Protein AF-A0A660QS57-F1 (afdb_monomer)

Seco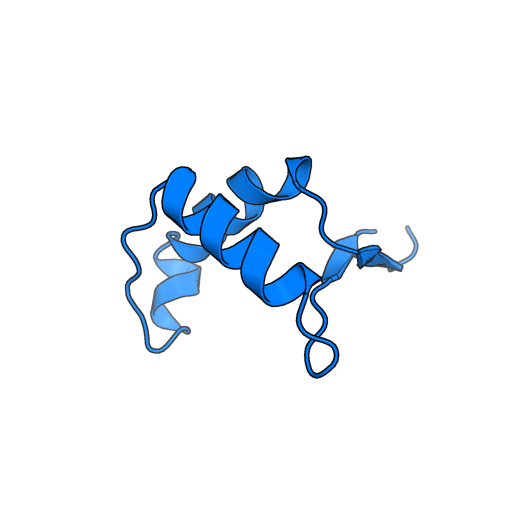ndary structure (DSSP, 8-state):
---EEEEP-GGGHHHHHHHHH-HHHHTTSS------HHHHHHHHHHHHT-SS---EEEE-

Solvent-accessible surface area (backbone atoms only — not comparable to full-atom values): 3808 Å² total; per-residue (Å²): 129,59,81,45,77,42,74,70,50,79,88,47,45,65,61,51,52,53,50,53,56,33,67,88,45,24,78,76,40,103,50,86,58,89,77,49,73,67,55,51,52,54,50,50,55,53,53,72,72,35,89,90,59,86,66,69,42,84,47,94

Sequence (60 aa):
MKLSLKRITENDLELIMNWRMLPEVTKYMYTDPNLTMEDQIKWFKKISSDSTTSYWLIVF

Radius of gyration: 12.51 Å; Cα contacts (8 Å, |Δi|>4): 49; chains: 1; bounding box: 22×28×33 Å

Nearest PDB structures (foldseek):
  8fv0-assembly1_C  TM=9.068E-01  e=5.175E-02  Staphylococcus aureus
  6vfn-assembly1_A  TM=9.032E-01  e=9.061E-02  Bacillus thuringiensis
  3wr7-assembly1_A-3  TM=8.922E-01  e=1.702E-01  Escherichia coli LY180
  3exn-assembly1_A  TM=7.037E-01  e=1.479E-01  Thermus thermophilus HB8
  1z4e-assembly1_B  TM=6.484E-01  e=1.587E-01  Halalkalibacterium halodurans C-125

Foldseek 3Di:
DDKDKAFDDLVCLVVVVVQCQDPVNVVVPPDNDPDDNVNSVVVVVVQVPDPVDGDIDIDD

Mean predicted aligned error: 3.92 Å

Structure (mmCIF, N/CA/C/O backbone):
data_AF-A0A660QS57-F1
#
_entry.id   AF-A0A660QS57-F1
#
loop_
_atom_site.group_PDB
_atom_site.id
_atom_site.type_symbol
_atom_site.label_atom_id
_atom_site.label_alt_id
_atom_site.label_comp_id
_atom_site.label_asym_id
_atom_site.label_entity_id
_atom_site.label_seq_id
_atom_site.pdbx_PDB_ins_code
_atom_site.Cartn_x
_atom_site.Cartn_y
_atom_site.Cartn_z
_atom_site.occupancy
_atom_site.B_iso_or_equiv
_atom_site.auth_seq_id
_atom_site.auth_comp_id
_atom_site.auth_asym_id
_atom_site.auth_atom_id
_atom_site.pdbx_PDB_model_num
ATOM 1 N N . MET A 1 1 ? 0.984 3.931 -24.783 1.00 69.81 1 MET A N 1
ATOM 2 C CA . MET A 1 1 ? 0.929 3.8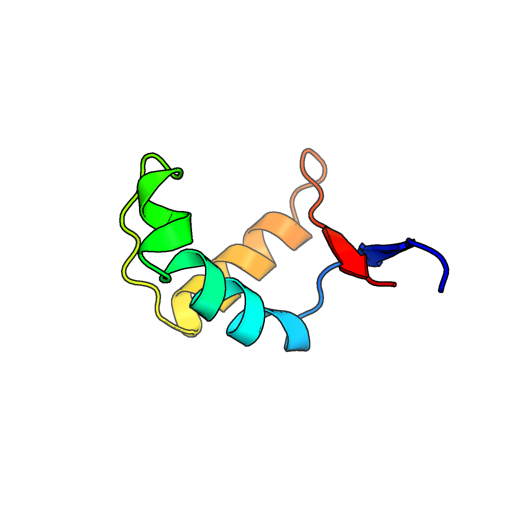86 -23.306 1.00 69.81 1 MET A CA 1
ATOM 3 C C . MET A 1 1 ? 2.301 4.211 -22.763 1.00 69.81 1 MET A C 1
ATOM 5 O O . MET A 1 1 ? 3.281 3.744 -23.337 1.00 69.81 1 MET A O 1
ATOM 9 N N . LYS A 1 2 ? 2.377 5.053 -21.731 1.00 89.69 2 LYS A N 1
ATOM 10 C CA . LYS A 1 2 ? 3.638 5.477 -21.115 1.00 89.69 2 LYS A CA 1
ATOM 11 C C . LYS A 1 2 ? 3.540 5.163 -19.631 1.00 89.69 2 LYS A C 1
ATOM 13 O O . LYS A 1 2 ? 2.710 5.729 -18.933 1.00 89.69 2 LYS A O 1
ATOM 18 N N . LEU A 1 3 ? 4.429 4.294 -19.164 1.00 95.25 3 LEU A N 1
ATOM 19 C CA . LEU A 1 3 ? 4.535 3.966 -17.751 1.00 95.25 3 LEU A CA 1
ATOM 20 C C . LEU A 1 3 ? 4.803 5.233 -16.922 1.00 95.25 3 LEU A C 1
ATOM 22 O O . LEU A 1 3 ? 5.667 6.045 -17.268 1.00 95.25 3 LEU A O 1
ATOM 26 N N . SER A 1 4 ? 4.062 5.393 -15.829 1.00 95.25 4 SER A N 1
ATOM 27 C CA . SER A 1 4 ? 4.218 6.486 -14.872 1.00 95.25 4 SER A CA 1
ATOM 28 C C . SER A 1 4 ? 3.941 6.027 -13.438 1.00 95.25 4 SER A C 1
ATOM 30 O O . SER A 1 4 ? 3.321 4.990 -13.201 1.00 95.25 4 SER A O 1
ATOM 32 N N . LEU A 1 5 ? 4.451 6.800 -12.478 1.00 96.12 5 LEU A N 1
ATOM 33 C CA . LEU A 1 5 ? 4.274 6.563 -11.049 1.00 96.12 5 LEU A CA 1
ATOM 34 C C . LEU A 1 5 ? 3.347 7.634 -10.476 1.00 96.12 5 LEU A C 1
ATOM 36 O O . LEU A 1 5 ? 3.673 8.821 -10.493 1.00 96.12 5 LEU A O 1
ATOM 40 N N . LYS A 1 6 ? 2.197 7.214 -9.953 1.00 95.25 6 LYS A N 1
ATOM 41 C CA . LYS A 1 6 ? 1.214 8.084 -9.297 1.00 95.25 6 LYS A CA 1
ATOM 42 C C . LYS A 1 6 ? 1.353 7.938 -7.782 1.00 95.25 6 LYS A C 1
ATOM 44 O O . LYS A 1 6 ? 1.432 6.816 -7.286 1.00 95.25 6 LYS A O 1
ATOM 49 N N . ARG A 1 7 ? 1.363 9.045 -7.027 1.00 94.75 7 ARG A N 1
ATOM 50 C CA . ARG A 1 7 ? 1.242 8.965 -5.559 1.00 94.75 7 ARG A CA 1
ATOM 51 C C . ARG A 1 7 ? -0.100 8.341 -5.189 1.00 94.75 7 ARG A C 1
ATOM 53 O O . ARG A 1 7 ? -1.120 8.651 -5.802 1.00 94.75 7 ARG A O 1
ATOM 60 N N . ILE A 1 8 ? -0.077 7.487 -4.177 1.00 95.06 8 ILE A N 1
ATOM 61 C CA . ILE A 1 8 ? -1.285 6.870 -3.632 1.00 95.06 8 ILE A CA 1
ATOM 62 C C . ILE A 1 8 ? -2.152 7.945 -2.975 1.00 95.06 8 ILE A C 1
ATOM 64 O O . ILE A 1 8 ? -1.642 8.835 -2.294 1.00 95.06 8 ILE A O 1
ATOM 68 N N . THR A 1 9 ? -3.459 7.844 -3.178 1.00 94.25 9 THR A N 1
ATOM 69 C CA . THR A 1 9 ? -4.480 8.702 -2.569 1.00 94.25 9 THR A CA 1
ATOM 70 C C . THR A 1 9 ? -5.478 7.865 -1.771 1.00 94.25 9 THR A C 1
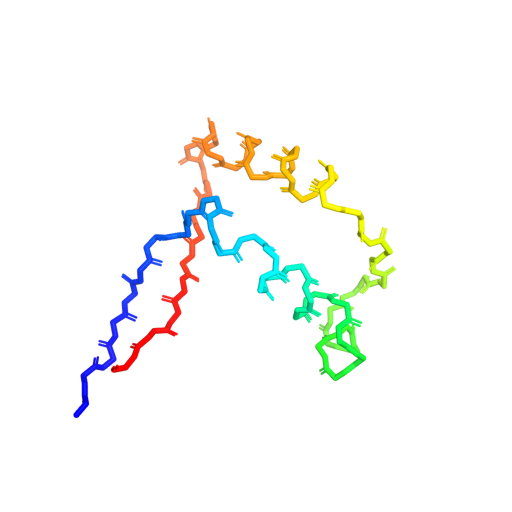ATOM 72 O O . THR A 1 9 ? -5.492 6.641 -1.884 1.00 94.25 9 THR A O 1
ATOM 75 N N . GLU A 1 10 ? -6.346 8.508 -0.985 1.00 93.50 10 GLU A N 1
ATOM 76 C CA . GLU A 1 10 ? -7.378 7.806 -0.204 1.00 93.50 10 GLU A CA 1
ATOM 77 C C . GLU A 1 10 ? -8.304 6.942 -1.078 1.00 93.50 10 GLU A C 1
ATOM 79 O O . GLU A 1 10 ? -8.668 5.834 -0.691 1.00 93.50 10 GLU A O 1
ATOM 84 N N . ASN A 1 11 ? -8.599 7.392 -2.301 1.00 94.94 11 ASN A N 1
ATOM 85 C CA . ASN A 1 11 ? -9.431 6.654 -3.259 1.00 94.94 11 ASN A CA 1
ATOM 86 C C . ASN A 1 11 ? -8.778 5.356 -3.756 1.00 94.94 11 ASN A C 1
ATOM 88 O O . ASN A 1 11 ? -9.462 4.479 -4.271 1.00 94.94 11 ASN A O 1
ATOM 92 N N . ASP A 1 12 ? -7.458 5.227 -3.623 1.00 95.31 12 ASP A N 1
ATOM 93 C CA . ASP A 1 12 ? -6.724 4.041 -4.056 1.00 95.31 12 ASP A CA 1
ATOM 94 C C . ASP A 1 12 ? -6.654 2.970 -2.942 1.00 95.31 12 ASP A C 1
ATOM 96 O O . ASP A 1 12 ? -6.185 1.855 -3.173 1.00 95.31 12 ASP A O 1
ATOM 100 N N . LEU A 1 13 ? -7.096 3.288 -1.718 1.00 94.12 13 LEU A N 1
ATOM 101 C CA . LEU A 1 13 ? -6.898 2.429 -0.548 1.00 94.12 13 LEU A CA 1
ATOM 102 C C . LEU A 1 13 ? -7.638 1.102 -0.631 1.00 94.12 13 LEU A C 1
ATOM 104 O O . LEU A 1 13 ? -7.052 0.086 -0.265 1.00 94.12 13 LEU A O 1
ATOM 108 N N . GLU A 1 14 ? -8.874 1.104 -1.127 1.00 94.00 14 GLU A N 1
ATOM 109 C CA . GLU A 1 14 ? -9.660 -0.120 -1.306 1.00 94.00 14 GLU A CA 1
ATOM 110 C C . GLU A 1 14 ? -8.988 -1.060 -2.316 1.00 94.00 14 GLU A C 1
ATOM 112 O O . GLU A 1 14 ? -8.812 -2.247 -2.045 1.00 94.00 14 GLU A O 1
ATOM 117 N N . LEU A 1 15 ? -8.513 -0.515 -3.442 1.00 94.44 15 LEU A N 1
ATOM 118 C CA . LEU A 1 15 ? -7.768 -1.270 -4.451 1.00 94.44 15 LEU A CA 1
ATOM 119 C C . LEU A 1 15 ? -6.516 -1.924 -3.846 1.00 94.44 15 LEU A C 1
ATOM 121 O O . LEU A 1 15 ? -6.290 -3.121 -4.019 1.00 94.44 15 LEU A O 1
ATOM 125 N N . ILE A 1 16 ? -5.724 -1.149 -3.100 1.00 93.69 16 ILE A N 1
ATOM 126 C CA . ILE A 1 16 ? -4.499 -1.636 -2.452 1.00 93.69 16 ILE A CA 1
ATOM 127 C C . ILE A 1 16 ? -4.821 -2.683 -1.383 1.00 93.69 16 ILE A C 1
ATOM 129 O O . ILE A 1 16 ? -4.103 -3.674 -1.269 1.00 93.69 16 ILE A O 1
ATOM 133 N N . MET A 1 17 ? -5.872 -2.470 -0.590 1.00 92.50 17 MET A N 1
ATOM 134 C CA . MET A 1 17 ? -6.310 -3.412 0.439 1.00 92.50 17 MET A CA 1
ATOM 135 C C . MET A 1 17 ? -6.657 -4.759 -0.189 1.00 92.50 17 MET A C 1
ATOM 137 O O . MET A 1 17 ? -6.127 -5.779 0.242 1.00 92.50 17 MET A O 1
ATOM 141 N N . ASN A 1 18 ? -7.461 -4.747 -1.255 1.00 92.62 18 ASN A N 1
ATOM 142 C CA . ASN A 1 18 ? -7.832 -5.956 -1.980 1.00 92.62 18 ASN A CA 1
ATOM 143 C C . ASN A 1 18 ? -6.592 -6.687 -2.503 1.00 92.62 18 ASN A C 1
ATOM 145 O O . ASN A 1 18 ? -6.447 -7.877 -2.244 1.00 92.62 18 ASN A O 1
ATOM 149 N N . TRP A 1 19 ? -5.640 -5.985 -3.130 1.00 92.44 19 TRP A N 1
ATOM 150 C CA . TRP A 1 19 ? -4.382 -6.601 -3.572 1.00 92.44 19 TRP A CA 1
ATOM 151 C C . TRP A 1 19 ? -3.578 -7.226 -2.435 1.00 92.44 19 TRP A C 1
ATOM 153 O O . TRP A 1 19 ? -3.041 -8.316 -2.595 1.00 92.44 19 TRP A O 1
ATOM 1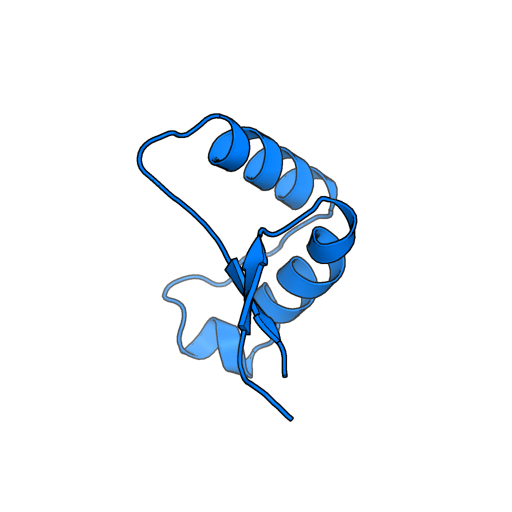63 N N . ARG A 1 20 ? -3.499 -6.562 -1.279 1.00 89.62 20 ARG A N 1
ATOM 164 C CA . ARG A 1 20 ? -2.756 -7.061 -0.113 1.00 89.62 20 ARG A CA 1
ATOM 165 C C . ARG A 1 20 ? -3.388 -8.293 0.533 1.00 89.62 20 ARG A C 1
ATOM 167 O O . ARG A 1 20 ? -2.709 -8.919 1.336 1.00 89.62 20 ARG A O 1
ATOM 174 N N . MET A 1 21 ? -4.635 -8.618 0.198 1.00 90.00 21 MET A N 1
ATOM 175 C CA . MET A 1 21 ? -5.346 -9.812 0.668 1.00 90.00 21 MET A CA 1
ATOM 176 C C . MET A 1 21 ? -5.423 -10.921 -0.392 1.00 90.00 21 MET A C 1
ATOM 178 O O . MET A 1 21 ? -5.864 -12.025 -0.086 1.00 90.00 21 MET A O 1
ATOM 182 N N . LEU A 1 22 ? -5.005 -10.657 -1.637 1.00 91.38 22 LEU A N 1
ATOM 183 C CA . LEU A 1 22 ? -5.007 -11.670 -2.692 1.00 91.38 22 LEU A CA 1
ATOM 184 C C . LEU A 1 22 ? -3.986 -12.776 -2.373 1.00 91.38 22 LEU A C 1
ATOM 186 O O . LEU A 1 22 ? -2.809 -12.452 -2.185 1.00 91.38 22 LEU A O 1
ATOM 190 N N . PRO A 1 23 ? -4.371 -14.068 -2.374 1.00 90.06 23 PRO A N 1
ATOM 191 C CA . PRO A 1 23 ? -3.462 -15.180 -2.078 1.00 90.06 23 PRO A CA 1
ATOM 192 C C . PRO A 1 23 ? -2.213 -15.210 -2.966 1.00 90.06 23 PRO A C 1
ATOM 194 O O . PRO A 1 23 ? -1.117 -15.564 -2.530 1.00 90.06 23 PRO A O 1
ATOM 197 N N . GLU A 1 24 ? -2.350 -14.820 -4.233 1.00 91.44 24 GLU A N 1
ATOM 198 C CA . GLU A 1 24 ? -1.242 -14.733 -5.177 1.00 91.44 24 GLU A CA 1
ATOM 199 C C . GLU A 1 24 ? -0.248 -13.612 -4.862 1.00 91.44 24 GLU A C 1
ATOM 201 O O . GLU A 1 24 ? 0.889 -13.685 -5.325 1.00 91.44 24 GLU A O 1
ATOM 206 N N . VAL A 1 25 ? -0.651 -12.618 -4.068 1.00 89.44 25 VAL A N 1
ATOM 207 C CA . VAL A 1 25 ? 0.215 -11.556 -3.550 1.00 89.44 25 VAL A CA 1
ATOM 208 C C . VAL A 1 25 ? 0.745 -11.952 -2.175 1.00 89.44 25 VAL A C 1
ATOM 210 O O . VAL A 1 25 ? 1.958 -11.935 -1.972 1.00 89.44 25 VAL A O 1
ATOM 213 N N . THR A 1 26 ? -0.127 -12.364 -1.248 1.00 88.38 26 THR A N 1
ATOM 214 C CA . THR A 1 26 ? 0.261 -12.711 0.128 1.00 88.38 26 THR A CA 1
ATOM 215 C C . THR A 1 26 ? 1.234 -13.874 0.178 1.00 88.38 26 THR A C 1
ATOM 217 O O . THR A 1 26 ? 2.129 -13.845 1.002 1.00 88.38 26 TH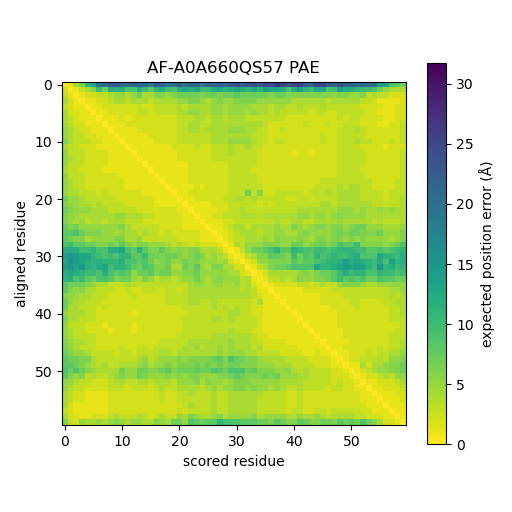R A O 1
ATOM 220 N N . LYS A 1 27 ? 1.197 -14.834 -0.754 1.00 89.19 27 LYS A N 1
ATOM 221 C CA . LYS A 1 27 ? 2.214 -15.905 -0.813 1.00 89.19 27 LYS A CA 1
ATOM 222 C C . LYS A 1 27 ? 3.654 -15.403 -1.004 1.00 89.19 27 LYS A C 1
ATOM 224 O O . LYS A 1 27 ? 4.595 -16.128 -0.696 1.00 89.19 27 LYS A O 1
ATOM 229 N N . TYR A 1 28 ? 3.828 -14.199 -1.555 1.00 89.31 28 TYR A N 1
ATOM 230 C CA . TYR A 1 28 ? 5.133 -13.549 -1.716 1.00 89.31 28 TYR A CA 1
ATOM 231 C C . TYR A 1 28 ? 5.416 -12.510 -0.629 1.00 89.31 28 TYR A C 1
ATOM 233 O O . TYR A 1 28 ? 6.547 -12.044 -0.502 1.00 89.31 28 TYR A O 1
ATOM 241 N N . MET A 1 29 ? 4.404 -12.142 0.152 1.00 82.06 29 MET A N 1
ATOM 242 C CA . MET A 1 29 ? 4.545 -11.247 1.286 1.00 82.06 29 MET A CA 1
ATOM 243 C C . MET A 1 29 ? 4.702 -12.117 2.532 1.00 82.06 29 MET A C 1
ATOM 245 O O . MET A 1 29 ? 3.943 -13.045 2.754 1.00 82.06 29 MET A O 1
ATOM 249 N N . TYR A 1 30 ? 5.667 -11.840 3.400 1.00 79.88 30 TYR A N 1
ATOM 250 C CA . TYR A 1 30 ? 5.865 -12.611 4.642 1.00 79.88 30 TYR A CA 1
ATOM 251 C C . TYR A 1 30 ? 4.725 -12.431 5.678 1.00 79.88 30 TYR A C 1
ATOM 253 O O . TYR A 1 30 ? 4.936 -12.577 6.879 1.00 79.88 30 TYR A O 1
ATOM 261 N N . THR A 1 31 ? 3.532 -12.040 5.232 1.00 78.88 31 THR A N 1
ATOM 262 C CA . THR A 1 31 ? 2.381 -11.618 6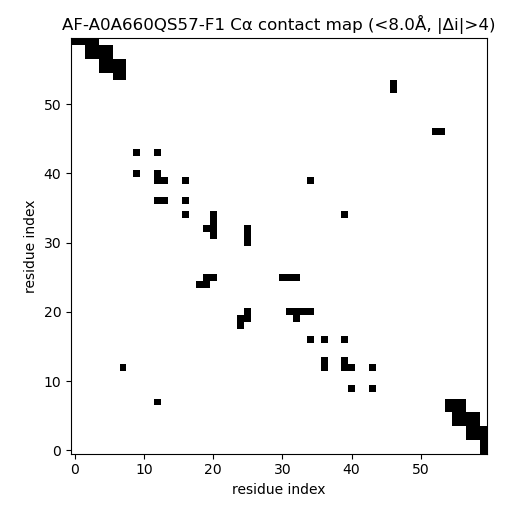.022 1.00 78.88 31 THR A CA 1
ATOM 263 C C . THR A 1 31 ? 1.102 -12.112 5.364 1.00 78.88 31 THR A C 1
ATOM 265 O O . THR A 1 31 ? 0.955 -11.960 4.152 1.00 78.88 31 THR A O 1
ATOM 268 N N . ASP A 1 32 ? 0.151 -12.569 6.177 1.00 75.81 32 ASP A N 1
ATOM 269 C CA . ASP A 1 32 ? -1.216 -12.878 5.751 1.00 75.81 32 ASP A CA 1
ATOM 270 C C . ASP A 1 32 ? -2.188 -11.901 6.438 1.00 75.81 32 ASP A C 1
ATOM 272 O O . ASP A 1 32 ? -2.674 -12.160 7.543 1.00 75.81 32 ASP A O 1
ATOM 276 N N . PRO A 1 33 ? -2.333 -10.676 5.901 1.00 76.56 33 PRO A N 1
ATOM 277 C CA . PRO A 1 33 ? -3.007 -9.611 6.617 1.00 76.56 33 PRO A CA 1
ATOM 278 C C . PRO A 1 33 ? -4.525 -9.708 6.418 1.00 76.56 33 PRO A C 1
ATOM 280 O O . PRO A 1 33 ? -5.023 -9.613 5.301 1.00 76.56 33 PRO A O 1
ATOM 283 N N . ASN A 1 34 ? -5.276 -9.810 7.516 1.00 80.88 34 ASN A N 1
ATOM 284 C CA . ASN A 1 34 ? -6.726 -9.625 7.500 1.00 80.88 34 ASN A CA 1
ATOM 285 C C . ASN A 1 34 ? -7.030 -8.136 7.729 1.00 80.88 34 ASN A C 1
ATOM 287 O O . ASN A 1 34 ? -7.021 -7.669 8.869 1.00 80.88 34 ASN A O 1
ATOM 291 N N . LEU A 1 35 ? -7.170 -7.372 6.642 1.00 83.81 35 LEU A N 1
ATOM 292 C CA . LEU A 1 35 ? -7.287 -5.913 6.695 1.00 83.81 35 LEU A CA 1
ATOM 293 C C . LEU A 1 35 ? -8.743 -5.470 6.636 1.00 83.81 35 LEU A C 1
ATOM 295 O O . LEU A 1 35 ? -9.503 -5.891 5.768 1.00 83.81 35 LEU A O 1
ATOM 299 N N . THR A 1 36 ? -9.098 -4.537 7.515 1.00 89.88 36 THR A N 1
ATOM 300 C CA . THR A 1 36 ? -10.320 -3.746 7.374 1.00 89.88 36 THR A CA 1
ATOM 301 C C . THR A 1 36 ? -10.016 -2.408 6.708 1.00 89.88 36 THR A C 1
ATOM 303 O O . THR A 1 36 ? -8.880 -1.919 6.723 1.00 89.88 36 THR A O 1
ATOM 306 N N . MET A 1 37 ? -11.049 -1.757 6.170 1.00 91.50 37 MET A N 1
ATOM 307 C CA . MET A 1 37 ? -10.885 -0.426 5.589 1.00 91.50 37 MET A CA 1
ATOM 308 C C . MET A 1 37 ? -10.435 0.612 6.634 1.00 91.50 37 MET A C 1
ATOM 310 O O . MET A 1 37 ? -9.662 1.516 6.320 1.00 91.50 37 MET A O 1
ATOM 314 N N . GLU A 1 38 ? -10.835 0.458 7.901 1.00 92.81 38 GLU A N 1
ATOM 315 C CA . GLU A 1 38 ? -10.338 1.306 8.991 1.00 92.81 38 GLU A CA 1
ATOM 316 C C . GLU A 1 38 ? -8.829 1.152 9.208 1.00 92.81 38 GLU A C 1
ATOM 318 O O . GLU A 1 38 ? -8.123 2.151 9.382 1.00 92.81 38 GLU A O 1
ATOM 323 N N . ASP A 1 39 ? -8.315 -0.080 9.179 1.00 91.44 39 ASP A N 1
ATOM 324 C CA . ASP A 1 39 ? -6.881 -0.345 9.327 1.00 91.44 39 ASP A CA 1
ATOM 325 C C . ASP A 1 39 ? -6.091 0.227 8.155 1.00 91.44 39 ASP A C 1
ATOM 327 O O . ASP A 1 39 ? -5.022 0.815 8.342 1.00 91.44 39 ASP A O 1
ATOM 331 N N . GLN A 1 40 ? -6.652 0.131 6.951 1.00 93.00 40 GLN A N 1
ATOM 332 C CA . GLN A 1 40 ? -6.055 0.694 5.751 1.00 93.00 40 GLN A CA 1
ATOM 333 C C . GLN A 1 40 ? -6.011 2.234 5.801 1.00 93.00 40 GLN A C 1
ATOM 335 O O . GLN A 1 40 ? -4.992 2.827 5.440 1.00 93.00 40 GLN A O 1
ATOM 340 N N . ILE A 1 41 ? -7.049 2.896 6.329 1.00 93.94 41 ILE A N 1
ATOM 341 C CA . ILE A 1 41 ? -7.051 4.352 6.567 1.00 93.94 41 ILE A CA 1
ATOM 342 C C . ILE A 1 41 ? -6.004 4.739 7.622 1.00 93.94 41 ILE A C 1
ATOM 344 O O . ILE A 1 41 ? -5.268 5.713 7.436 1.00 93.94 41 ILE A O 1
ATOM 348 N N . LYS A 1 42 ? -5.895 3.987 8.727 1.00 94.25 42 LYS A N 1
ATOM 349 C CA . LYS A 1 42 ? -4.864 4.220 9.759 1.00 94.25 42 LYS A CA 1
ATOM 350 C C . LYS A 1 42 ? -3.457 4.079 9.177 1.00 94.25 42 LYS A C 1
ATOM 352 O O . LYS A 1 42 ? -2.602 4.930 9.432 1.00 94.25 42 LYS A O 1
ATOM 357 N N . TRP A 1 43 ? -3.228 3.043 8.370 1.00 92.94 43 TRP A N 1
ATOM 358 C CA . TRP A 1 43 ? -1.975 2.842 7.647 1.00 92.94 43 TRP A CA 1
ATOM 359 C C . TRP A 1 43 ? -1.668 4.028 6.729 1.00 92.94 43 TRP A C 1
ATOM 361 O O . TRP A 1 43 ? -0.571 4.579 6.818 1.00 92.94 43 TRP A O 1
ATOM 371 N N . PHE A 1 44 ? -2.640 4.478 5.929 1.00 94.56 44 PHE A N 1
ATOM 372 C CA . PHE A 1 44 ? -2.462 5.608 5.017 1.00 94.56 44 PHE A CA 1
ATOM 373 C C . PHE A 1 44 ? -2.086 6.902 5.744 1.00 94.56 44 PHE A C 1
ATOM 375 O O . PHE A 1 44 ? -1.147 7.589 5.343 1.00 94.56 44 PHE A O 1
ATOM 382 N N . LYS A 1 45 ? -2.763 7.213 6.857 1.00 94.19 45 LYS A N 1
ATOM 383 C CA . LYS A 1 45 ? -2.438 8.382 7.689 1.00 94.19 45 LYS A CA 1
ATOM 384 C C . LYS A 1 45 ? -1.011 8.311 8.228 1.00 94.19 45 LYS A C 1
ATOM 386 O O . LYS A 1 45 ? -0.284 9.298 8.144 1.00 94.19 45 LYS A O 1
ATOM 391 N N . LYS A 1 46 ? -0.592 7.138 8.719 1.00 93.62 46 LYS A N 1
ATOM 392 C CA . LYS A 1 46 ? 0.767 6.916 9.230 1.00 93.62 46 LYS A CA 1
ATOM 393 C C . LYS A 1 46 ? 1.820 7.181 8.153 1.00 93.62 46 LYS A C 1
ATOM 395 O O . LYS A 1 46 ? 2.741 7.956 8.396 1.00 93.62 46 LYS A O 1
ATOM 400 N N . ILE A 1 47 ? 1.671 6.581 6.971 1.00 93.50 47 ILE A N 1
ATOM 401 C CA . ILE A 1 47 ? 2.652 6.742 5.886 1.00 93.50 47 ILE A CA 1
ATOM 402 C C . ILE A 1 47 ? 2.622 8.143 5.268 1.00 93.50 47 ILE A C 1
ATOM 404 O O . ILE A 1 47 ? 3.640 8.613 4.782 1.00 93.50 47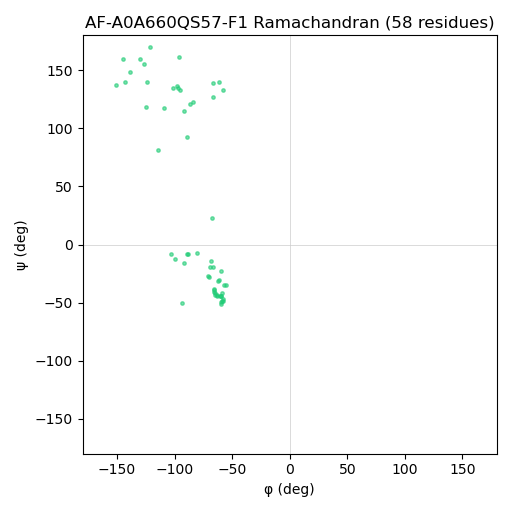 ILE A O 1
ATOM 408 N N . SER A 1 48 ? 1.481 8.835 5.315 1.00 90.50 48 SER A N 1
ATOM 409 C CA . SER A 1 48 ? 1.365 10.209 4.811 1.00 90.50 48 SER A CA 1
ATOM 410 C C . SER A 1 48 ? 2.125 11.213 5.680 1.00 90.50 48 SER A C 1
ATOM 412 O O . SER A 1 48 ? 2.575 12.239 5.179 1.00 90.50 48 SER A O 1
ATOM 414 N N . SER A 1 49 ? 2.279 10.920 6.976 1.00 90.81 49 SER A N 1
ATOM 415 C CA . SER A 1 49 ? 3.080 11.724 7.910 1.00 90.81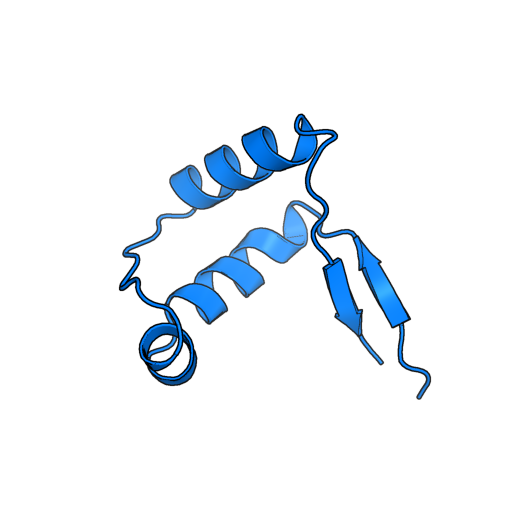 49 SER A CA 1
ATOM 416 C C . SER A 1 49 ? 4.556 11.319 7.983 1.00 90.81 49 SER A C 1
ATOM 418 O O . SER A 1 49 ? 5.344 11.999 8.637 1.00 90.81 49 SER A O 1
ATOM 420 N N . ASP A 1 50 ? 4.935 10.210 7.349 1.00 93.69 50 ASP A N 1
ATOM 421 C CA . ASP A 1 50 ? 6.285 9.660 7.408 1.00 93.69 50 ASP A CA 1
ATOM 422 C C . ASP A 1 50 ? 7.139 10.199 6.252 1.00 93.69 50 ASP A C 1
ATOM 424 O O . ASP A 1 50 ? 6.889 9.915 5.084 1.00 93.69 50 ASP A O 1
ATOM 428 N N . SER A 1 51 ? 8.176 10.974 6.574 1.00 91.94 51 SER A N 1
ATOM 429 C CA . SER A 1 51 ? 9.105 11.530 5.582 1.00 91.94 51 SER A CA 1
ATOM 430 C C . SER A 1 51 ? 10.176 10.540 5.118 1.00 91.94 51 SER A C 1
ATOM 432 O O . SER A 1 51 ? 10.924 10.842 4.188 1.00 91.94 51 SER A O 1
ATOM 434 N N . THR A 1 52 ? 10.266 9.366 5.747 1.00 95.25 52 THR A N 1
ATOM 435 C CA . THR A 1 52 ? 11.277 8.346 5.437 1.00 95.25 52 THR A CA 1
ATOM 436 C C . THR A 1 52 ? 10.804 7.338 4.396 1.00 95.25 52 THR A C 1
ATOM 438 O O . THR A 1 52 ? 11.622 6.637 3.799 1.00 95.25 52 THR A O 1
ATOM 441 N N . THR A 1 53 ? 9.495 7.276 4.138 1.00 92.50 53 THR A N 1
ATOM 442 C CA . THR A 1 53 ? 8.898 6.319 3.206 1.00 92.50 53 THR A CA 1
ATOM 443 C C . THR A 1 53 ? 8.035 7.013 2.154 1.00 92.50 53 THR A C 1
ATOM 445 O O . THR A 1 53 ? 7.584 8.146 2.299 1.00 92.50 53 THR A O 1
ATOM 448 N N . SER A 1 54 ? 7.855 6.367 1.003 1.00 92.44 54 SER A N 1
ATOM 449 C CA . SER A 1 54 ? 6.993 6.871 -0.067 1.00 92.44 54 SER A CA 1
ATOM 450 C C . SER A 1 54 ? 6.421 5.714 -0.866 1.00 92.44 54 SER A C 1
ATOM 452 O O . SER A 1 54 ? 7.132 4.772 -1.206 1.00 92.44 54 SER A O 1
ATOM 454 N N . TYR A 1 55 ? 5.133 5.814 -1.183 1.00 93.94 55 TYR A N 1
ATOM 455 C CA . TYR A 1 55 ? 4.373 4.752 -1.827 1.00 93.94 55 TYR A CA 1
ATOM 456 C C . TYR A 1 55 ? 3.737 5.261 -3.123 1.00 93.94 55 TYR A C 1
ATOM 458 O O . TYR A 1 55 ? 3.238 6.390 -3.189 1.00 93.94 55 TYR A O 1
ATOM 466 N N . TRP A 1 56 ? 3.759 4.415 -4.153 1.00 95.31 56 TRP A N 1
ATOM 467 C CA . TRP A 1 56 ? 3.375 4.766 -5.519 1.00 95.31 56 TRP A CA 1
ATOM 468 C C . TRP A 1 56 ? 2.560 3.646 -6.164 1.00 95.31 56 TRP A C 1
ATOM 470 O O . TRP A 1 56 ? 2.797 2.470 -5.898 1.00 95.31 56 TRP A O 1
ATOM 480 N N . LEU A 1 57 ? 1.646 4.023 -7.055 1.00 94.94 57 LEU A N 1
ATOM 481 C CA . LEU A 1 57 ? 1.006 3.129 -8.014 1.00 94.94 57 LEU A CA 1
ATOM 482 C C . LEU A 1 57 ? 1.696 3.242 -9.370 1.00 94.94 57 LEU A C 1
ATOM 484 O O . LEU A 1 57 ? 1.967 4.346 -9.845 1.00 94.94 57 LEU A O 1
ATOM 488 N N . ILE A 1 58 ? 1.933 2.095 -10.003 1.00 95.94 58 ILE A N 1
ATOM 489 C CA . ILE A 1 58 ? 2.407 2.015 -11.385 1.00 95.94 58 ILE A CA 1
ATOM 490 C C . ILE A 1 58 ? 1.179 2.052 -12.299 1.00 95.94 58 ILE A C 1
ATOM 492 O O . ILE A 1 58 ? 0.302 1.198 -12.187 1.00 95.94 58 ILE A O 1
ATOM 496 N N . VAL A 1 59 ? 1.113 3.041 -13.189 1.00 93.31 59 VAL A N 1
ATOM 497 C CA . VAL A 1 59 ? 0.016 3.236 -14.155 1.00 93.31 59 VAL A CA 1
ATOM 498 C C . VAL A 1 59 ? 0.584 3.436 -15.569 1.00 93.31 59 VAL A C 1
ATOM 500 O O . VAL A 1 59 ? 1.764 3.765 -15.709 1.00 93.31 59 VAL A O 1
ATOM 503 N N . PHE A 1 60 ? -0.215 3.216 -16.619 1.00 90.88 60 PHE A N 1
ATOM 504 C CA . PHE A 1 60 ? 0.246 3.141 -18.019 1.00 90.88 60 PHE A CA 1
ATOM 505 C C . PHE A 1 60 ? -0.509 4.054 -18.992 1.00 90.88 60 PHE A C 1
ATOM 507 O O . PHE A 1 60 ? -1.696 4.332 -18.719 1.00 90.88 60 PHE A O 1
#

pLDDT: mean 90.95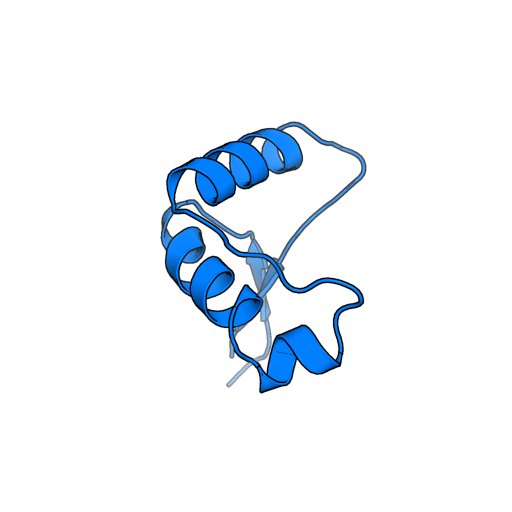, std 5.46, range [69.81, 96.12]